Protein AF-A0A543D462-F1 (afdb_monomer_lite)

Organism: NCBI:txid630975

Radius of gyration: 14.54 Å; chains: 1; bounding box: 26×24×54 Å

Sequence (67 aa):
MDSTTCPLCDLPRTPADAAGLAWSSQHERDGSLAWICPTCTRAELWRIETLLAVTAPVAAAPLRRAA

Secondary structure (DSSP, 8-state):
---SB-TTT-PBPPHHHHTSTTSEEEE-TTS-EEEE-HHHHHHTHHHHHTT---PPPPPPPP-PPP-

Foldseek 3Di:
DEDQAAQAPRHGNDPVNVVDPQWDWDQDPVRYIYIHGNVLCVVCVVCVVVVHDPDHPDDPDPDDDDD

Structure (mmCIF, N/CA/C/O backbone):
data_AF-A0A543D462-F1
#
_entry.id   AF-A0A543D462-F1
#
loop_
_atom_site.group_PDB
_atom_site.id
_atom_site.type_symbol
_atom_site.label_atom_id
_atom_site.label_alt_id
_atom_site.label_comp_id
_atom_site.label_asym_id
_atom_site.label_entity_id
_atom_site.label_seq_id
_atom_site.pdbx_PDB_ins_code
_atom_site.Cartn_x
_atom_site.Cartn_y
_atom_site.Cartn_z
_atom_site.occupancy
_atom_site.B_iso_or_equiv
_atom_site.auth_seq_id
_atom_site.auth_comp_id
_atom_site.auth_asym_id
_atom_site.auth_atom_id
_atom_site.pdbx_PDB_model_num
ATOM 1 N N . MET A 1 1 ? -2.658 13.050 -4.265 1.00 52.25 1 MET A N 1
ATOM 2 C CA . MET A 1 1 ? -3.953 12.595 -3.721 1.00 52.25 1 MET A CA 1
ATOM 3 C C . MET A 1 1 ? -3.757 11.120 -3.454 1.00 52.25 1 MET A C 1
ATOM 5 O O . MET A 1 1 ? -3.526 10.390 -4.408 1.00 52.25 1 MET A O 1
ATOM 9 N N . ASP A 1 2 ? -3.658 10.729 -2.188 1.00 63.84 2 ASP A N 1
ATOM 10 C CA . ASP A 1 2 ? -3.228 9.375 -1.827 1.00 63.84 2 ASP A CA 1
ATOM 11 C C . ASP A 1 2 ? -4.268 8.352 -2.289 1.00 63.84 2 ASP A C 1
ATOM 13 O O . ASP A 1 2 ? -5.472 8.572 -2.121 1.00 63.84 2 ASP A O 1
ATOM 17 N N . SER A 1 3 ? -3.820 7.241 -2.879 1.00 68.06 3 SER A N 1
ATOM 18 C CA . SER A 1 3 ? -4.750 6.190 -3.300 1.00 68.06 3 SER A CA 1
ATOM 19 C C . SER A 1 3 ? -5.395 5.530 -2.080 1.00 68.06 3 SER A C 1
ATOM 21 O O . SER A 1 3 ? -4.706 5.087 -1.156 1.00 68.06 3 SER A O 1
ATOM 23 N N . THR A 1 4 ? -6.724 5.430 -2.089 1.00 84.88 4 THR A N 1
ATOM 24 C CA . THR A 1 4 ? -7.518 4.734 -1.064 1.00 84.88 4 THR A CA 1
ATOM 25 C C . THR A 1 4 ? -7.773 3.267 -1.411 1.00 84.88 4 THR A C 1
ATOM 27 O O . THR A 1 4 ? -8.514 2.593 -0.704 1.00 84.88 4 THR A O 1
ATOM 30 N N . THR A 1 5 ? -7.176 2.750 -2.485 1.00 91.75 5 THR A N 1
ATOM 31 C CA . THR A 1 5 ? -7.274 1.342 -2.901 1.00 91.75 5 THR A CA 1
ATOM 32 C C . THR A 1 5 ? -5.893 0.793 -3.244 1.00 91.75 5 THR A C 1
ATOM 34 O O . THR A 1 5 ? -5.000 1.536 -3.669 1.00 91.75 5 THR A O 1
ATOM 37 N N . CYS A 1 6 ? -5.703 -0.513 -3.039 1.00 91.62 6 CYS A N 1
ATOM 38 C CA . CYS A 1 6 ? -4.476 -1.185 -3.441 1.00 91.62 6 CYS A CA 1
ATOM 39 C C . CYS A 1 6 ? -4.379 -1.213 -4.972 1.00 91.62 6 CYS A C 1
ATOM 41 O O . CYS A 1 6 ? -5.237 -1.824 -5.603 1.00 91.62 6 CYS A O 1
ATOM 43 N N . PRO A 1 7 ? -3.317 -0.664 -5.585 1.00 89.56 7 PRO A N 1
ATOM 44 C CA . PRO A 1 7 ? -3.211 -0.587 -7.044 1.00 89.56 7 PRO A CA 1
ATOM 45 C C . PRO A 1 7 ? -3.004 -1.951 -7.724 1.00 89.56 7 PRO A C 1
ATOM 47 O O . PRO A 1 7 ? -3.011 -2.031 -8.947 1.00 89.56 7 PRO A O 1
ATOM 50 N N . LEU A 1 8 ? -2.767 -3.020 -6.953 1.00 90.31 8 LEU A N 1
ATOM 51 C CA . LEU A 1 8 ? -2.505 -4.365 -7.474 1.00 90.31 8 LEU A CA 1
ATOM 52 C C . LEU A 1 8 ? -3.741 -5.268 -7.483 1.00 90.31 8 LEU A C 1
ATOM 54 O O . LEU A 1 8 ? -3.807 -6.198 -8.282 1.00 90.31 8 LEU A O 1
ATOM 58 N N . CYS A 1 9 ? -4.683 -5.044 -6.567 1.00 92.88 9 CYS A N 1
ATOM 59 C CA . CYS A 1 9 ? -5.831 -5.934 -6.370 1.00 92.88 9 CYS A CA 1
ATOM 60 C C . CYS A 1 9 ? -7.139 -5.207 -6.040 1.00 92.88 9 CYS A C 1
ATOM 62 O O . CYS A 1 9 ? -8.108 -5.856 -5.655 1.00 92.88 9 CYS A O 1
ATOM 64 N N . ASP A 1 10 ? -7.146 -3.876 -6.122 1.00 93.00 10 ASP A N 1
ATOM 65 C CA . ASP A 1 10 ? -8.291 -2.997 -5.868 1.00 93.00 10 ASP A CA 1
ATOM 66 C C . ASP A 1 10 ? -8.907 -3.105 -4.463 1.00 93.00 10 ASP A C 1
ATOM 68 O O . ASP A 1 10 ? -9.979 -2.558 -4.203 1.00 93.00 10 ASP A O 1
ATOM 72 N N . LEU A 1 11 ? -8.223 -3.763 -3.514 1.00 92.69 11 LEU A N 1
ATOM 73 C CA . LEU A 1 11 ? -8.689 -3.849 -2.131 1.00 92.69 11 LEU A CA 1
ATOM 74 C C . LEU A 1 11 ? -8.825 -2.432 -1.539 1.00 92.69 11 LEU A C 1
ATOM 76 O O . LEU A 1 11 ? -7.832 -1.696 -1.530 1.00 92.69 11 LEU A O 1
ATOM 80 N N . PRO A 1 12 ? -10.000 -2.044 -1.010 1.00 92.69 12 PRO A N 1
ATOM 81 C CA . PRO A 1 12 ? -10.170 -0.749 -0.366 1.00 92.69 12 PRO A CA 1
ATOM 82 C C . PRO A 1 12 ? -9.348 -0.640 0.917 1.00 92.69 12 PRO A C 1
ATOM 84 O O . PRO A 1 12 ? -9.369 -1.536 1.759 1.00 92.69 12 PRO A O 1
ATOM 87 N N . ARG A 1 13 ? -8.663 0.491 1.081 1.00 90.56 13 ARG A N 1
ATOM 88 C CA . ARG A 1 13 ? -7.983 0.887 2.312 1.00 90.56 13 ARG A CA 1
ATOM 89 C C . ARG A 1 13 ? -8.919 1.766 3.130 1.00 90.56 13 ARG A C 1
ATOM 91 O O . ARG A 1 13 ? -9.317 2.849 2.701 1.00 90.56 13 ARG A O 1
ATOM 98 N N . THR A 1 14 ? -9.263 1.304 4.321 1.00 88.19 14 THR A N 1
ATOM 99 C CA . THR A 1 14 ? -10.162 2.007 5.239 1.00 88.19 14 THR A CA 1
ATOM 100 C C . THR A 1 14 ? -9.374 2.825 6.273 1.00 88.19 14 THR A C 1
ATOM 102 O O . THR A 1 14 ? -8.172 2.619 6.450 1.00 88.19 14 THR A O 1
ATOM 105 N N . PRO A 1 15 ? -10.013 3.740 7.022 1.00 86.81 15 PRO A N 1
ATOM 106 C CA . PRO A 1 15 ? -9.345 4.432 8.127 1.00 86.81 15 PRO A CA 1
ATOM 107 C C . PRO A 1 15 ? -8.797 3.489 9.212 1.00 86.81 15 PRO A C 1
ATOM 109 O O . PRO A 1 15 ? -7.775 3.794 9.822 1.00 86.81 15 PRO A O 1
ATOM 112 N N . ALA A 1 16 ? -9.431 2.330 9.431 1.00 83.31 16 ALA A N 1
ATOM 113 C CA . ALA A 1 16 ? -8.936 1.324 10.371 1.00 83.31 16 ALA A CA 1
ATOM 114 C C . ALA A 1 16 ? -7.590 0.734 9.916 1.00 83.31 16 ALA A C 1
ATOM 116 O O . ALA A 1 16 ? -6.709 0.494 10.739 1.00 83.31 16 ALA A O 1
ATOM 117 N N . ASP A 1 17 ? -7.398 0.583 8.604 1.00 83.25 17 ASP A N 1
ATOM 118 C CA . ASP A 1 17 ? -6.132 0.145 8.017 1.00 83.25 17 ASP A CA 1
ATOM 119 C C . ASP A 1 17 ? -5.018 1.183 8.173 1.00 83.25 17 ASP A C 1
ATOM 121 O O . ASP A 1 17 ? -3.852 0.818 8.285 1.00 83.25 17 ASP A O 1
ATOM 125 N N . ALA A 1 18 ? -5.358 2.477 8.181 1.00 75.88 18 ALA A N 1
ATOM 126 C CA . ALA A 1 18 ? -4.384 3.557 8.333 1.00 75.88 18 ALA A CA 1
ATOM 127 C C . ALA A 1 18 ? -3.793 3.632 9.749 1.00 75.88 18 ALA A C 1
ATOM 12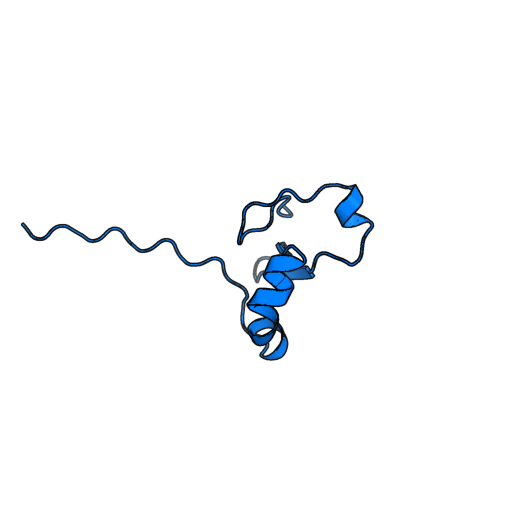9 O O . ALA A 1 18 ? -2.652 4.057 9.913 1.00 75.88 18 ALA A O 1
ATOM 130 N N . ALA A 1 19 ? -4.550 3.194 10.759 1.00 74.56 19 ALA A N 1
ATOM 131 C CA . ALA A 1 19 ? -4.055 3.061 12.126 1.00 74.56 19 ALA A CA 1
ATOM 132 C C . ALA A 1 19 ? -3.137 1.834 12.310 1.00 74.56 19 ALA A C 1
ATOM 134 O O . ALA A 1 19 ? -2.394 1.762 13.289 1.00 74.56 19 ALA A O 1
ATOM 135 N N . GLY A 1 20 ? -3.180 0.868 11.385 1.00 66.94 20 GLY A N 1
ATOM 136 C CA . GLY A 1 20 ? -2.360 -0.339 11.412 1.00 66.94 20 GLY A CA 1
ATOM 137 C C . GLY A 1 20 ? -1.089 -0.220 10.566 1.00 66.94 20 GLY A C 1
ATOM 138 O O . GLY A 1 20 ? -1.102 0.305 9.459 1.00 66.94 20 GLY A O 1
ATOM 139 N N . LEU A 1 21 ? 0.014 -0.813 11.032 1.00 69.94 21 LEU A N 1
ATOM 140 C CA . LEU A 1 21 ? 1.275 -0.932 10.272 1.00 69.94 21 LEU A CA 1
ATOM 141 C C . LEU A 1 21 ? 1.223 -2.007 9.164 1.00 69.94 21 LEU A C 1
ATOM 143 O O . LEU A 1 21 ? 2.256 -2.483 8.701 1.00 69.94 21 LEU A O 1
ATOM 147 N N . ALA A 1 22 ? 0.028 -2.455 8.778 1.00 82.00 22 ALA A N 1
ATOM 148 C CA . ALA A 1 22 ? -0.142 -3.605 7.895 1.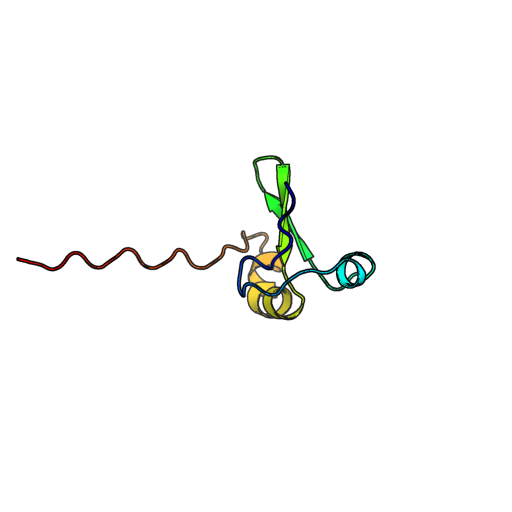00 82.00 22 ALA A CA 1
ATOM 149 C C . ALA A 1 22 ? 0.072 -3.253 6.410 1.00 82.00 22 ALA A C 1
ATOM 151 O O . ALA A 1 22 ? 0.491 -4.108 5.632 1.0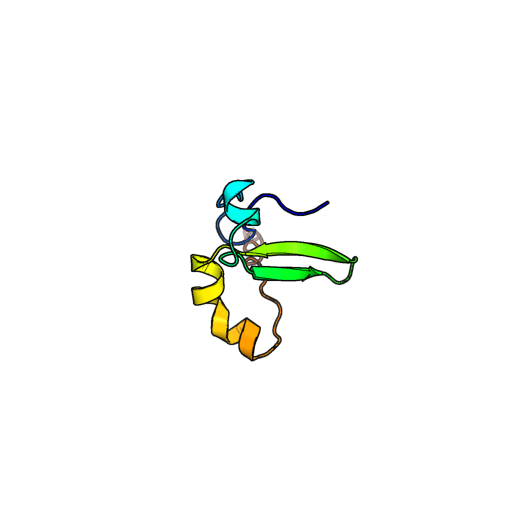0 82.00 22 ALA A O 1
ATOM 152 N N . TRP A 1 23 ? -0.210 -2.009 6.014 1.00 90.81 23 TRP A N 1
ATOM 153 C CA . TRP A 1 23 ? -0.085 -1.544 4.631 1.00 90.81 23 TRP A CA 1
ATOM 154 C C . TRP A 1 23 ? 1.280 -0.909 4.381 1.00 90.81 23 TRP A C 1
ATOM 156 O O . TRP A 1 23 ? 1.760 -0.108 5.182 1.00 90.81 23 TRP A O 1
ATOM 166 N N . SER A 1 24 ? 1.884 -1.227 3.239 1.00 88.38 24 SER A N 1
ATOM 167 C CA . SER A 1 24 ? 3.151 -0.625 2.813 1.00 88.38 24 SER A CA 1
ATOM 168 C C . SER A 1 24 ? 2.892 0.617 1.967 1.00 88.38 24 SER A C 1
AT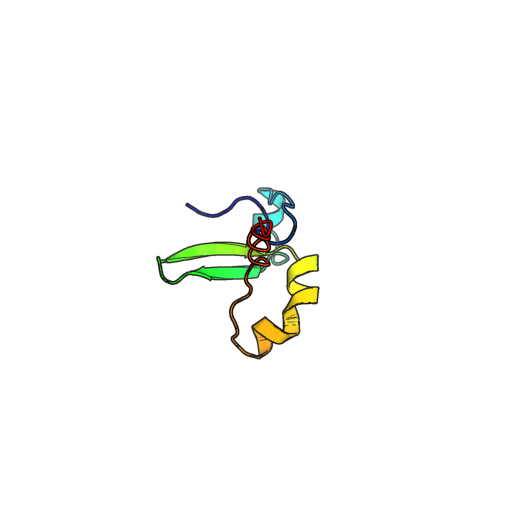OM 170 O O . SER A 1 24 ? 1.985 0.612 1.135 1.00 88.38 24 SER A O 1
ATOM 172 N N . SER A 1 25 ? 3.688 1.670 2.155 1.00 88.06 25 SER A N 1
ATOM 173 C CA . SER A 1 25 ? 3.677 2.841 1.277 1.00 88.06 25 SER A CA 1
ATOM 174 C C . SER A 1 25 ? 4.725 2.710 0.176 1.00 88.06 25 SER A C 1
ATOM 176 O O . SER A 1 25 ? 5.870 2.324 0.414 1.00 88.06 25 SER A O 1
ATOM 178 N N . GLN A 1 26 ? 4.329 3.076 -1.034 1.00 87.06 26 GLN A N 1
ATOM 179 C CA . GLN A 1 26 ? 5.213 3.290 -2.165 1.00 87.06 26 GLN A CA 1
ATOM 180 C C . GLN A 1 26 ? 5.226 4.781 -2.483 1.00 87.06 26 GLN A C 1
ATOM 182 O O . GLN A 1 26 ? 4.174 5.403 -2.622 1.00 87.06 26 GLN A O 1
ATOM 187 N N . HIS A 1 27 ? 6.429 5.342 -2.560 1.00 87.06 27 HIS A N 1
ATOM 188 C CA . HIS A 1 27 ? 6.639 6.748 -2.876 1.00 87.06 27 HIS A CA 1
ATOM 189 C C . HIS A 1 27 ? 6.894 6.884 -4.373 1.00 87.06 27 HIS A C 1
ATOM 191 O O . HIS A 1 27 ? 7.861 6.324 -4.895 1.00 87.06 27 HIS A O 1
ATOM 197 N N . GLU A 1 28 ? 6.033 7.633 -5.048 1.00 84.31 28 GLU A N 1
ATOM 198 C CA . GLU A 1 28 ? 6.156 7.908 -6.473 1.00 84.31 28 GLU A CA 1
ATOM 199 C C . GLU A 1 28 ? 7.040 9.134 -6.732 1.00 84.31 28 GLU A C 1
ATOM 201 O O . GLU A 1 28 ? 7.256 9.983 -5.862 1.00 84.31 28 GLU A O 1
ATOM 206 N N . ARG A 1 29 ? 7.567 9.253 -7.959 1.00 85.62 29 ARG A N 1
ATOM 207 C CA . ARG A 1 29 ? 8.470 10.366 -8.326 1.00 85.62 29 ARG A CA 1
ATOM 208 C C . ARG A 1 29 ? 7.805 11.738 -8.264 1.00 85.62 29 ARG A C 1
ATOM 210 O O . ARG A 1 29 ? 8.503 12.732 -8.096 1.00 85.62 29 ARG A O 1
ATOM 217 N N . ASP A 1 30 ? 6.490 11.795 -8.440 1.00 86.94 30 ASP A N 1
ATOM 218 C CA . ASP A 1 30 ? 5.702 13.025 -8.344 1.00 86.94 30 ASP A CA 1
ATOM 219 C C . ASP A 1 30 ? 5.381 13.419 -6.888 1.00 86.94 30 ASP A C 1
ATOM 221 O O . ASP A 1 30 ? 4.697 14.414 -6.653 1.00 86.94 30 ASP A O 1
ATOM 225 N N . GLY A 1 31 ? 5.886 12.656 -5.912 1.00 86.00 31 GLY A N 1
ATOM 226 C CA . GLY A 1 31 ? 5.649 12.864 -4.487 1.00 86.00 31 GLY A CA 1
ATOM 227 C C . GLY A 1 31 ? 4.330 12.277 -3.985 1.00 86.00 31 GLY A C 1
ATOM 228 O O . GLY A 1 31 ? 4.009 12.452 -2.809 1.00 86.00 31 GLY A O 1
ATOM 229 N N . SER A 1 32 ? 3.560 11.591 -4.835 1.00 86.25 32 SER A N 1
ATOM 230 C CA . SER A 1 32 ? 2.354 10.886 -4.406 1.00 86.25 32 SER A CA 1
ATOM 231 C C . SER A 1 32 ? 2.676 9.577 -3.677 1.00 86.25 32 SER A C 1
ATOM 233 O O . SER A 1 32 ? 3.758 8.999 -3.814 1.00 86.25 32 SER A O 1
ATOM 235 N N . LEU A 1 33 ? 1.718 9.126 -2.864 1.00 87.81 33 LEU A N 1
ATOM 236 C CA . LEU A 1 33 ? 1.778 7.853 -2.158 1.00 87.81 33 LEU A CA 1
ATOM 237 C C . LEU A 1 33 ? 0.757 6.870 -2.727 1.00 87.81 33 LEU A C 1
ATOM 239 O O . LEU A 1 33 ? -0.449 7.147 -2.763 1.00 87.81 33 LEU A O 1
ATOM 243 N N . ALA A 1 34 ? 1.239 5.680 -3.071 1.00 88.31 34 ALA A N 1
ATOM 244 C CA . ALA A 1 34 ? 0.407 4.503 -3.265 1.00 88.31 34 ALA A CA 1
ATOM 245 C C . ALA A 1 34 ? 0.495 3.597 -2.029 1.00 88.31 34 ALA A C 1
ATOM 247 O O . ALA A 1 34 ? 1.559 3.432 -1.431 1.00 88.31 34 ALA A O 1
ATOM 248 N N . TRP A 1 35 ? -0.631 3.001 -1.640 1.00 90.50 35 TRP A N 1
ATOM 249 C CA . TRP A 1 35 ? -0.698 2.085 -0.503 1.00 90.50 35 TRP A CA 1
ATOM 250 C C . TRP A 1 35 ? -0.950 0.662 -0.991 1.00 90.50 35 TRP A C 1
ATOM 252 O O . TRP A 1 35 ? -1.932 0.396 -1.682 1.00 90.50 35 TRP A O 1
ATOM 262 N N . ILE A 1 36 ? -0.067 -0.261 -0.619 1.00 91.19 36 ILE A N 1
ATOM 263 C CA . ILE A 1 36 ? -0.108 -1.666 -1.031 1.00 91.19 36 ILE A CA 1
ATOM 264 C C . ILE A 1 36 ? -0.589 -2.517 0.142 1.00 91.19 36 ILE A C 1
ATOM 266 O O . ILE A 1 36 ? -0.111 -2.370 1.270 1.00 91.19 36 ILE A O 1
ATOM 270 N N . CYS A 1 37 ? -1.567 -3.388 -0.115 1.00 92.69 37 CYS A N 1
ATOM 271 C CA . CYS A 1 37 ? -2.158 -4.219 0.924 1.00 92.69 37 CYS A CA 1
ATOM 272 C C . CYS A 1 37 ? -1.181 -5.311 1.400 1.00 92.69 37 CYS A C 1
ATOM 274 O O . CYS A 1 37 ? -0.303 -5.724 0.636 1.00 92.69 37 CYS A O 1
ATOM 276 N N . PRO A 1 38 ? -1.361 -5.858 2.618 1.00 92.19 38 PRO A N 1
ATOM 277 C CA . PRO A 1 38 ? -0.421 -6.819 3.203 1.00 92.19 38 PRO A CA 1
ATOM 278 C C . PRO A 1 38 ? -0.177 -8.058 2.326 1.00 92.19 38 PRO A C 1
ATOM 280 O O . PRO A 1 38 ? 0.937 -8.578 2.254 1.00 92.19 38 PRO A O 1
ATOM 283 N N . THR A 1 39 ? -1.223 -8.537 1.647 1.00 94.12 39 THR A N 1
ATOM 284 C CA . THR A 1 39 ? -1.154 -9.705 0.758 1.00 94.12 39 THR A CA 1
ATOM 285 C C . THR A 1 39 ? -0.272 -9.427 -0.455 1.00 94.12 39 THR A C 1
ATOM 287 O O . THR A 1 39 ? 0.622 -10.216 -0.758 1.00 94.12 39 THR A O 1
ATOM 290 N N . CYS A 1 40 ? -0.486 -8.294 -1.123 1.00 92.81 40 CYS A N 1
ATOM 291 C CA . CYS A 1 40 ? 0.289 -7.917 -2.298 1.00 92.81 40 CYS A CA 1
ATOM 292 C C . CYS A 1 40 ? 1.720 -7.501 -1.935 1.00 92.81 40 CYS A C 1
ATOM 294 O O . CYS A 1 40 ? 2.641 -7.866 -2.658 1.00 92.81 40 CYS A O 1
ATOM 296 N N . THR A 1 41 ? 1.937 -6.853 -0.784 1.00 91.06 41 THR A N 1
ATOM 297 C CA . THR A 1 41 ? 3.288 -6.612 -0.250 1.00 91.06 41 THR A CA 1
ATOM 298 C C . THR A 1 41 ? 4.055 -7.922 -0.106 1.00 91.06 41 THR A C 1
ATOM 300 O O . THR A 1 41 ? 5.203 -8.010 -0.530 1.00 91.06 41 THR A O 1
ATOM 303 N N . ARG A 1 42 ? 3.434 -8.965 0.463 1.00 92.75 42 ARG A N 1
ATOM 304 C CA . ARG A 1 42 ? 4.095 -10.268 0.623 1.00 92.75 42 ARG A CA 1
ATOM 305 C C . ARG A 1 42 ? 4.397 -10.939 -0.722 1.00 92.75 42 ARG A C 1
ATOM 307 O O . ARG A 1 42 ? 5.444 -11.566 -0.844 1.00 92.75 42 ARG A O 1
ATOM 314 N N . ALA A 1 43 ? 3.515 -10.808 -1.713 1.00 93.44 43 ALA A N 1
ATOM 315 C CA . ALA A 1 43 ? 3.740 -11.348 -3.057 1.00 93.44 43 ALA A CA 1
ATOM 316 C C . ALA A 1 43 ? 4.890 -10.637 -3.797 1.00 93.44 43 ALA A C 1
ATOM 318 O O . ALA A 1 43 ? 5.661 -11.274 -4.511 1.00 93.44 43 ALA A O 1
ATOM 319 N N . GLU A 1 44 ? 5.040 -9.330 -3.577 1.00 91.31 44 GLU A N 1
ATOM 320 C CA . GLU A 1 44 ? 6.042 -8.480 -4.230 1.00 91.31 44 GLU A CA 1
ATOM 321 C C . GLU A 1 44 ? 7.273 -8.214 -3.345 1.00 91.31 44 GLU A C 1
ATOM 323 O O . GLU A 1 44 ? 8.087 -7.344 -3.659 1.00 91.31 44 GLU A O 1
ATOM 328 N N . LEU A 1 45 ? 7.443 -8.966 -2.248 1.00 89.31 45 LEU A N 1
ATOM 329 C CA . LEU A 1 45 ? 8.486 -8.720 -1.244 1.00 89.31 45 LEU A CA 1
ATOM 330 C C . LEU A 1 45 ? 9.891 -8.692 -1.861 1.00 89.31 45 LEU A C 1
ATOM 332 O O . LEU A 1 45 ? 10.700 -7.831 -1.534 1.00 89.31 45 LEU A O 1
ATOM 336 N N . TRP A 1 46 ? 10.139 -9.569 -2.833 1.00 89.50 46 TRP A N 1
ATOM 337 C CA . TRP A 1 46 ? 11.402 -9.629 -3.563 1.00 89.50 46 TRP A CA 1
ATOM 338 C C . TRP A 1 46 ? 11.734 -8.321 -4.304 1.00 89.50 46 TRP A C 1
ATOM 340 O O . TRP A 1 4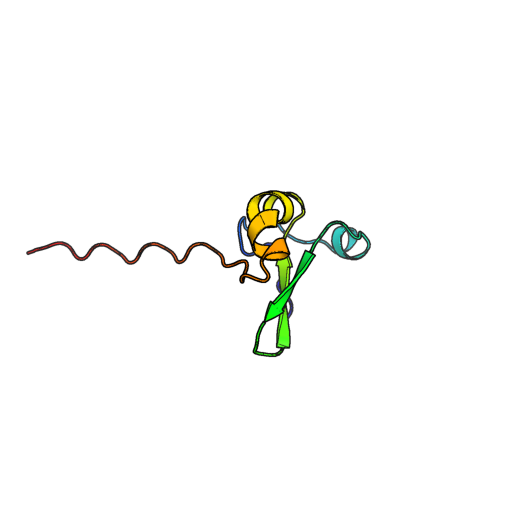6 ? 12.902 -7.941 -4.383 1.00 89.50 46 TRP A O 1
ATOM 350 N N . ARG A 1 47 ? 10.734 -7.601 -4.839 1.00 89.31 47 ARG A N 1
ATOM 351 C CA . ARG A 1 47 ? 10.952 -6.299 -5.497 1.00 89.31 47 ARG A CA 1
ATOM 352 C C . ARG A 1 47 ? 11.335 -5.243 -4.482 1.00 89.31 47 ARG A C 1
ATOM 354 O O . ARG A 1 47 ? 12.266 -4.484 -4.716 1.00 89.31 47 ARG A O 1
ATOM 361 N N . ILE A 1 48 ? 10.648 -5.236 -3.345 1.00 82.62 48 ILE A N 1
ATOM 362 C CA . ILE A 1 48 ? 10.914 -4.299 -2.254 1.00 82.62 48 ILE A CA 1
ATOM 363 C C . ILE A 1 48 ? 12.349 -4.487 -1.744 1.00 82.62 48 ILE A C 1
ATOM 365 O O . ILE A 1 48 ? 13.098 -3.517 -1.651 1.00 82.62 48 ILE A O 1
ATOM 369 N N . GLU A 1 49 ? 12.765 -5.731 -1.496 1.00 87.75 49 GLU A N 1
ATOM 370 C CA . GLU A 1 49 ? 14.123 -6.064 -1.036 1.00 87.75 49 GLU A CA 1
ATOM 371 C C . GLU A 1 49 ? 15.212 -5.725 -2.066 1.00 87.75 49 GLU A C 1
ATOM 373 O O . GLU A 1 49 ? 16.351 -5.445 -1.697 1.00 87.75 49 GLU A O 1
ATOM 378 N N . THR A 1 50 ? 14.865 -5.701 -3.354 1.00 91.75 50 THR A N 1
ATOM 379 C CA . THR A 1 50 ? 15.777 -5.332 -4.449 1.00 91.75 50 THR A CA 1
ATOM 380 C C . THR A 1 50 ? 15.657 -3.870 -4.881 1.00 91.75 50 THR A C 1
ATOM 382 O O . THR A 1 50 ? 16.286 -3.473 -5.861 1.00 91.75 50 THR A O 1
ATOM 385 N N . LEU A 1 51 ? 14.885 -3.053 -4.150 1.00 85.06 51 LEU A N 1
ATOM 386 C CA . LEU A 1 51 ? 14.615 -1.642 -4.463 1.00 85.06 51 LEU A CA 1
ATOM 387 C C . LEU A 1 51 ? 14.025 -1.429 -5.870 1.00 85.06 51 LEU A C 1
ATOM 389 O O . LEU A 1 51 ? 14.227 -0.389 -6.502 1.00 85.06 51 LEU A O 1
ATOM 393 N N . LEU A 1 52 ? 13.283 -2.416 -6.364 1.00 84.38 52 LEU A N 1
ATOM 394 C CA . LEU A 1 52 ? 12.533 -2.332 -7.607 1.00 84.38 52 LEU A CA 1
ATOM 395 C C . LEU A 1 52 ? 11.138 -1.762 -7.349 1.00 84.38 52 LEU A C 1
ATOM 397 O O . LEU A 1 52 ? 10.519 -1.999 -6.312 1.00 84.38 52 LEU A O 1
ATOM 401 N N . ALA A 1 53 ? 10.621 -1.026 -8.333 1.00 80.44 53 ALA A N 1
ATOM 402 C CA . ALA A 1 53 ? 9.271 -0.486 -8.263 1.00 80.44 53 ALA A CA 1
ATOM 403 C C . ALA A 1 53 ? 8.236 -1.621 -8.206 1.00 80.44 53 ALA A C 1
ATOM 405 O O . ALA A 1 53 ? 8.282 -2.565 -9.001 1.00 80.44 53 ALA A O 1
ATOM 406 N N . VAL A 1 54 ? 7.270 -1.500 -7.296 1.00 80.56 54 VAL A N 1
ATOM 407 C CA . VAL A 1 54 ? 6.111 -2.387 -7.245 1.00 80.56 54 VAL A CA 1
ATOM 408 C C . VAL A 1 54 ? 5.044 -1.788 -8.148 1.00 80.56 54 VAL A C 1
ATOM 410 O O . VAL A 1 54 ? 4.311 -0.891 -7.757 1.00 80.56 54 VAL A O 1
ATOM 413 N N . THR A 1 55 ? 5.007 -2.204 -9.405 1.00 73.56 55 THR A N 1
ATOM 414 C CA . THR A 1 55 ? 4.036 -1.686 -10.371 1.00 73.56 55 THR A CA 1
ATOM 415 C C . THR A 1 55 ? 2.902 -2.676 -10.573 1.00 73.56 55 THR A C 1
ATOM 417 O O . THR A 1 55 ? 3.120 -3.888 -10.628 1.00 73.56 55 THR A O 1
ATOM 420 N N . ALA A 1 56 ? 1.680 -2.156 -10.717 1.00 65.19 56 ALA A N 1
ATOM 421 C CA . ALA A 1 56 ? 0.585 -2.944 -11.264 1.00 65.19 56 ALA A CA 1
ATOM 422 C C . ALA A 1 56 ? 1.003 -3.501 -12.630 1.00 65.19 56 ALA A C 1
ATOM 424 O O . ALA A 1 56 ? 1.711 -2.806 -13.375 1.00 65.19 56 ALA A O 1
ATOM 425 N N . PRO A 1 57 ? 0.602 -4.735 -12.983 1.00 59.41 57 PRO A N 1
ATOM 426 C CA . PRO A 1 57 ? 0.826 -5.223 -14.330 1.00 59.41 57 PRO A CA 1
ATOM 427 C C . PRO A 1 57 ? 0.211 -4.214 -15.302 1.00 59.41 57 PRO A C 1
ATOM 429 O O . PRO A 1 57 ? -0.982 -3.918 -15.231 1.00 59.41 57 PRO A O 1
ATOM 432 N N . VAL A 1 58 ? 1.036 -3.656 -16.194 1.00 58.28 58 VAL A N 1
ATOM 433 C CA . VAL A 1 58 ? 0.532 -2.871 -17.323 1.00 58.28 58 VAL A CA 1
ATOM 434 C C . VAL A 1 58 ? -0.459 -3.768 -18.047 1.00 58.28 58 VAL A C 1
ATOM 436 O O . VAL A 1 58 ? -0.094 -4.868 -18.469 1.00 58.28 58 VAL A O 1
ATOM 439 N N . ALA A 1 59 ? -1.714 -3.319 -18.145 1.00 57.84 59 ALA A N 1
ATOM 440 C CA . ALA A 1 59 ? -2.727 -4.016 -18.920 1.00 57.84 59 ALA A CA 1
ATOM 441 C C . ALA A 1 59 ? -2.122 -4.366 -20.283 1.00 57.84 59 ALA A C 1
ATOM 443 O O . ALA A 1 59 ? -1.564 -3.493 -20.956 1.00 57.84 59 ALA A O 1
ATOM 444 N N . ALA A 1 60 ? -2.171 -5.649 -20.652 1.00 57.19 60 ALA A N 1
ATOM 445 C CA . ALA A 1 60 ? -1.615 -6.100 -21.916 1.00 57.19 60 ALA A CA 1
ATOM 446 C C . ALA A 1 60 ? -2.195 -5.231 -23.037 1.00 57.19 60 ALA A C 1
ATOM 448 O O . ALA A 1 60 ? -3.416 -5.094 -23.152 1.00 57.19 60 ALA A O 1
ATOM 449 N N . ALA A 1 61 ? -1.318 -4.607 -23.829 1.00 61.81 61 ALA A N 1
ATOM 450 C CA . ALA A 1 61 ? -1.753 -3.799 -24.956 1.00 61.81 61 ALA A CA 1
ATOM 451 C C . ALA A 1 61 ? -2.679 -4.653 -25.841 1.00 61.81 61 ALA A C 1
ATOM 453 O O . ALA A 1 61 ? -2.363 -5.823 -26.085 1.00 61.81 61 ALA A O 1
ATOM 454 N N . PRO A 1 62 ? -3.816 -4.113 -26.315 1.00 60.50 62 PRO A N 1
ATOM 455 C CA . PRO A 1 62 ? -4.724 -4.885 -27.144 1.00 60.50 62 PRO A CA 1
ATOM 456 C C . PRO A 1 62 ? -3.967 -5.384 -28.376 1.00 60.50 62 PRO A C 1
ATOM 458 O O . PRO A 1 62 ? -3.366 -4.597 -29.112 1.00 60.50 62 PRO A O 1
ATOM 461 N N . LEU A 1 63 ? -3.986 -6.702 -28.587 1.00 69.75 63 LEU A N 1
ATOM 462 C CA . LEU A 1 63 ? -3.448 -7.321 -29.794 1.00 69.75 63 LEU A CA 1
ATOM 463 C C . LEU A 1 63 ? -4.161 -6.697 -30.997 1.00 69.75 63 LEU A C 1
ATOM 465 O O . LEU A 1 63 ? -5.370 -6.866 -31.172 1.00 69.75 63 LEU A O 1
ATOM 469 N N . ARG A 1 64 ? -3.423 -5.954 -31.828 1.00 76.62 64 ARG A N 1
ATOM 470 C CA . ARG A 1 64 ? -3.956 -5.481 -33.107 1.00 76.62 64 ARG A CA 1
ATOM 471 C C . ARG A 1 64 ? -4.259 -6.713 -33.955 1.00 76.62 64 ARG A C 1
ATOM 473 O O . ARG A 1 64 ? -3.353 -7.491 -34.243 1.00 76.62 64 ARG A O 1
ATOM 480 N N . ARG A 1 65 ? -5.526 -6.906 -34.337 1.00 65.25 65 ARG A N 1
ATOM 481 C CA . ARG A 1 65 ? -5.890 -7.930 -35.325 1.00 65.25 65 ARG A CA 1
ATOM 482 C C . ARG A 1 65 ? -5.125 -7.649 -36.619 1.00 65.25 65 ARG A C 1
ATOM 484 O O . ARG A 1 65 ? -5.184 -6.530 -37.124 1.00 65.25 65 ARG A O 1
ATOM 491 N N . ALA A 1 66 ? -4.414 -8.6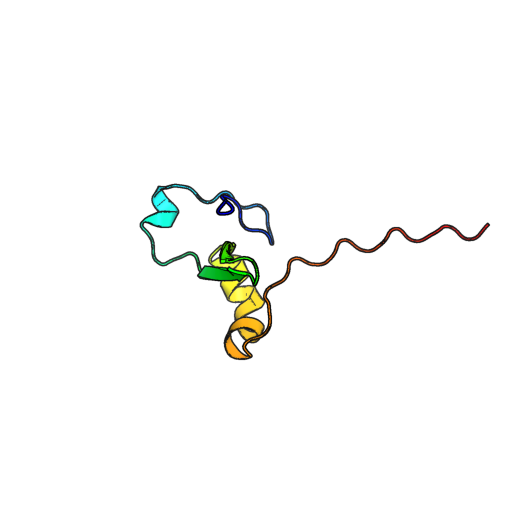53 -37.124 1.00 66.38 66 ALA A N 1
ATOM 492 C CA . ALA A 1 66 ? -3.909 -8.637 -38.490 1.00 66.38 66 ALA A CA 1
ATOM 493 C C . ALA A 1 66 ? -5.107 -8.687 -39.456 1.00 66.38 66 ALA A C 1
ATOM 495 O O . ALA A 1 66 ? -6.061 -9.427 -39.195 1.00 66.38 66 ALA A O 1
ATOM 496 N N . ALA A 1 67 ? -5.072 -7.839 -40.486 1.00 70.31 67 ALA A N 1
ATOM 497 C CA . ALA A 1 67 ? -6.076 -7.756 -41.548 1.00 70.31 67 ALA A CA 1
ATOM 498 C C . ALA A 1 67 ? -5.862 -8.842 -42.607 1.00 70.31 67 ALA A C 1
ATOM 500 O O . ALA A 1 67 ? -4.686 -9.217 -42.817 1.00 70.31 67 ALA A O 1
#

pLDDT: mean 81.74, std 11.5, range [52.25, 94.12]